Protein AF-A0A1C3U686-F1 (afdb_monomer_lite)

Radius of gyration: 14.19 Å; chains: 1; bounding box: 28×14×40 Å

Organism: NCBI:txid410764

Secondary structure (DSSP, 8-state):
-HHHHSHHHHHHHHHHTSTT-HHHHHHHHHHHHHHHHTTT-GGG-

Sequence (45 aa):
LVFGSNSQLRAIAEVYGQADAEKKFVQDFVAAWTKVMNADRFDIA

InterPro domains:
  IPR000763 Catalase-peroxidase haem [PTHR30555] (1-44)
  IPR010255 Haem peroxidase superfamily [SSF48113] (1-44)

Structure (mmCIF, N/CA/C/O backbone):
data_AF-A0A1C3U686-F1
#
_entry.id   AF-A0A1C3U686-F1
#
loop_
_atom_site.group_PDB
_atom_site.id
_atom_site.type_symbol
_atom_site.label_atom_id
_atom_site.label_alt_id
_atom_site.label_comp_id
_atom_site.label_asym_id
_atom_site.label_entity_id
_atom_site.label_seq_id
_atom_site.pdbx_PDB_ins_code
_atom_site.Cartn_x
_atom_site.Cartn_y
_atom_site.Cartn_z
_atom_site.occupancy
_atom_site.B_iso_or_equiv
_atom_site.auth_seq_id
_atom_site.auth_comp_id
_atom_site.auth_asym_id
_atom_site.auth_atom_id
_atom_site.pdbx_PDB_model_num
ATOM 1 N N . LEU A 1 1 ? 6.504 -2.855 15.608 1.00 79.50 1 LEU A N 1
ATOM 2 C CA . LEU A 1 1 ? 5.914 -2.850 14.247 1.00 79.50 1 LEU A CA 1
ATOM 3 C C . LEU A 1 1 ? 5.813 -1.405 13.764 1.00 79.50 1 LEU A C 1
ATOM 5 O O . LEU A 1 1 ? 5.055 -0.651 14.357 1.00 79.50 1 LEU A O 1
ATOM 9 N N . VAL A 1 2 ? 6.585 -1.013 12.742 1.00 93.31 2 VAL A N 1
ATOM 10 C CA . VAL A 1 2 ? 6.736 0.396 12.306 1.00 93.31 2 VAL A CA 1
ATOM 11 C C . VAL A 1 2 ? 5.419 1.054 11.861 1.00 93.31 2 VAL A C 1
ATOM 13 O O . VAL A 1 2 ? 5.154 2.199 12.217 1.00 93.31 2 VAL A O 1
ATOM 16 N N . PHE A 1 3 ? 4.552 0.305 11.172 1.00 95.12 3 PHE A N 1
ATOM 17 C CA . PHE A 1 3 ? 3.259 0.795 10.680 1.00 95.12 3 PHE A CA 1
ATOM 18 C C . PHE A 1 3 ? 2.239 1.082 11.789 1.00 95.12 3 PHE A C 1
ATOM 20 O O . PHE A 1 3 ? 1.345 1.888 11.585 1.00 95.12 3 PHE A O 1
ATOM 27 N N . GLY A 1 4 ? 2.375 0.463 12.967 1.00 94.00 4 GLY A N 1
ATOM 28 C CA . GLY A 1 4 ? 1.486 0.707 14.110 1.00 94.00 4 GLY A CA 1
ATOM 29 C C . GLY A 1 4 ? 2.026 1.723 15.120 1.00 94.00 4 GLY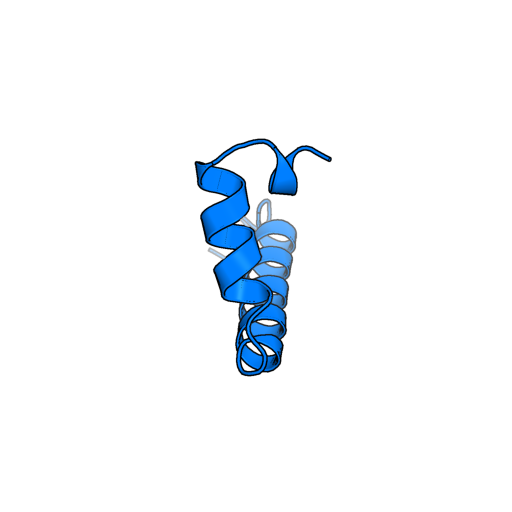 A C 1
ATOM 30 O O . GLY A 1 4 ? 1.265 2.221 15.941 1.00 94.00 4 GLY A O 1
ATOM 31 N N . SER A 1 5 ? 3.329 2.027 15.082 1.00 92.50 5 SER A N 1
ATOM 32 C CA . SER A 1 5 ? 3.993 2.905 16.059 1.00 92.50 5 SER A CA 1
ATOM 33 C C . SER A 1 5 ? 4.259 4.322 15.547 1.00 92.50 5 SER A C 1
ATOM 35 O O . SER A 1 5 ? 4.451 5.230 16.349 1.00 92.50 5 SER A O 1
ATOM 37 N N . ASN A 1 6 ? 4.294 4.529 14.229 1.00 97.44 6 ASN A N 1
ATOM 38 C CA . ASN A 1 6 ? 4.417 5.854 13.623 1.00 97.44 6 ASN A CA 1
ATOM 39 C C . ASN A 1 6 ? 3.022 6.394 13.271 1.00 97.44 6 ASN A C 1
ATOM 41 O O . ASN A 1 6 ? 2.263 5.722 12.579 1.00 97.44 6 ASN A O 1
ATOM 45 N N . SER A 1 7 ? 2.682 7.604 13.725 1.00 97.12 7 SER A N 1
AT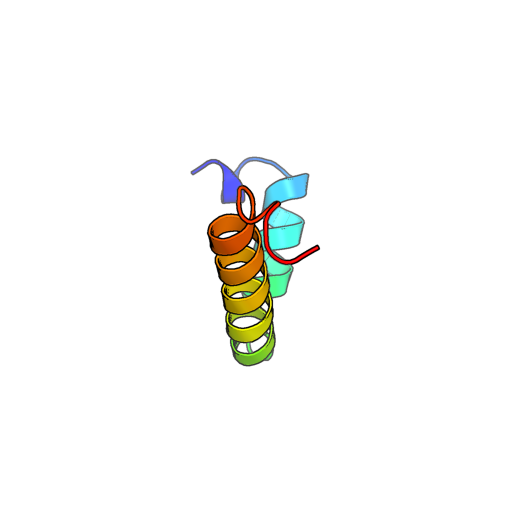OM 46 C CA . SER A 1 7 ? 1.332 8.168 13.574 1.00 97.12 7 SER A CA 1
ATOM 47 C C . SER A 1 7 ? 0.892 8.343 12.117 1.00 97.12 7 SER A C 1
ATOM 49 O O . SER A 1 7 ? -0.269 8.093 11.807 1.00 97.12 7 SER A O 1
ATOM 51 N N . GLN A 1 8 ? 1.807 8.718 11.221 1.00 97.75 8 GLN A N 1
ATOM 52 C CA . GLN A 1 8 ? 1.510 8.898 9.797 1.00 97.75 8 GLN A CA 1
ATOM 53 C C . GLN A 1 8 ? 1.302 7.552 9.102 1.00 97.75 8 GLN A C 1
ATOM 55 O O . GLN A 1 8 ? 0.338 7.372 8.361 1.00 97.75 8 GLN A O 1
ATOM 60 N N . LEU A 1 9 ? 2.179 6.582 9.376 1.00 97.75 9 LEU A N 1
ATOM 61 C CA . LEU A 1 9 ? 2.054 5.240 8.803 1.00 97.75 9 LEU A CA 1
ATOM 62 C C . LEU A 1 9 ? 0.820 4.508 9.335 1.00 97.75 9 LEU A C 1
ATOM 64 O O . LEU A 1 9 ? 0.166 3.794 8.577 1.00 97.75 9 LEU A O 1
ATOM 68 N N . ARG A 1 10 ? 0.465 4.735 10.604 1.00 97.69 10 ARG A N 1
ATOM 69 C CA . ARG A 1 10 ? -0.745 4.180 11.211 1.00 97.69 10 ARG A CA 1
ATOM 70 C C . ARG A 1 10 ? -2.002 4.701 10.530 1.00 97.69 10 ARG A C 1
ATOM 72 O O . ARG A 1 10 ? -2.871 3.898 10.225 1.00 97.69 10 ARG A O 1
ATOM 79 N N . ALA A 1 11 ? -2.068 5.995 10.218 1.00 97.81 11 ALA A N 1
ATOM 80 C CA . ALA A 1 11 ? -3.210 6.563 9.502 1.00 97.81 11 ALA A CA 1
ATOM 81 C C . ALA A 1 11 ? -3.425 5.895 8.130 1.00 97.81 11 ALA A C 1
ATOM 83 O O . ALA A 1 11 ? -4.555 5.604 7.753 1.00 97.81 11 ALA A O 1
ATOM 84 N N . ILE A 1 12 ? -2.346 5.589 7.399 1.00 97.44 12 ILE A N 1
ATOM 85 C CA . ILE A 1 12 ? -2.432 4.866 6.119 1.00 97.44 12 ILE A CA 1
ATOM 86 C C . ILE A 1 12 ? -2.864 3.409 6.337 1.00 97.44 12 ILE A C 1
ATOM 88 O O . ILE A 1 12 ? -3.712 2.899 5.605 1.00 97.44 12 ILE A O 1
ATOM 92 N N . ALA A 1 13 ? -2.297 2.736 7.341 1.00 97.31 13 ALA A N 1
ATOM 93 C CA . ALA A 1 13 ? -2.655 1.360 7.673 1.00 97.31 13 ALA A CA 1
ATOM 94 C C . ALA A 1 13 ? -4.132 1.233 8.083 1.00 97.31 13 ALA A C 1
ATOM 96 O O . ALA A 1 13 ? -4.794 0.277 7.694 1.00 97.31 13 ALA A O 1
ATOM 97 N N . GLU A 1 14 ? -4.660 2.216 8.814 1.00 97.62 14 GLU A N 1
ATOM 98 C CA . GLU A 1 14 ? -6.063 2.268 9.224 1.00 97.62 14 GLU A CA 1
ATOM 99 C C . GLU A 1 14 ? -7.005 2.401 8.024 1.00 97.62 14 GLU A C 1
ATOM 101 O O . GLU A 1 14 ? -8.025 1.724 8.013 1.00 97.62 14 GLU A O 1
ATOM 106 N N . VAL A 1 15 ? -6.648 3.173 6.986 1.00 97.75 15 VAL A N 1
ATOM 107 C CA . VAL A 1 15 ? -7.442 3.269 5.743 1.00 97.75 15 VAL A CA 1
ATOM 108 C C . VAL A 1 15 ? -7.568 1.910 5.056 1.00 97.75 15 VAL A C 1
ATOM 110 O O . VAL A 1 15 ? -8.665 1.522 4.674 1.00 97.75 15 VAL A O 1
ATOM 113 N N . TYR A 1 16 ? -6.471 1.162 4.915 1.00 97.88 16 TYR A N 1
ATOM 114 C CA . TYR A 1 16 ? -6.517 -0.162 4.281 1.00 97.88 16 TYR A CA 1
ATOM 115 C C . TYR A 1 16 ? -7.078 -1.265 5.189 1.00 97.88 16 TYR A C 1
ATOM 117 O O . TYR A 1 16 ? -7.454 -2.323 4.692 1.00 97.88 16 TYR A O 1
ATOM 125 N N . GLY A 1 17 ? -7.142 -1.030 6.501 1.00 97.25 17 GLY A N 1
ATOM 126 C CA . GLY A 1 17 ? -7.711 -1.951 7.484 1.00 97.25 17 GLY A CA 1
ATOM 127 C C . GLY A 1 17 ? -9.221 -1.808 7.701 1.00 97.25 17 GLY A C 1
ATOM 128 O O . GLY A 1 17 ? -9.773 -2.544 8.519 1.00 97.25 17 GLY A O 1
ATOM 129 N N . GLN A 1 18 ? -9.894 -0.872 7.022 1.00 98.00 18 GLN A N 1
ATOM 130 C CA . GLN A 1 18 ? -11.354 -0.741 7.087 1.00 98.00 18 GLN A CA 1
ATOM 131 C C . GLN A 1 18 ? -12.045 -1.949 6.437 1.00 98.00 18 GLN A C 1
ATOM 133 O O . GLN A 1 18 ? -11.524 -2.552 5.499 1.00 98.00 18 GLN A O 1
ATOM 138 N N . ALA A 1 19 ? -13.242 -2.297 6.919 1.00 98.06 19 ALA A N 1
ATOM 139 C CA . ALA A 1 19 ? -13.979 -3.480 6.464 1.00 98.06 19 ALA A CA 1
ATOM 140 C C . ALA A 1 19 ? -14.346 -3.452 4.965 1.00 98.06 19 ALA A C 1
ATOM 142 O O . ALA A 1 19 ? -14.541 -4.499 4.357 1.00 98.06 19 ALA A O 1
ATOM 143 N N . ASP A 1 20 ? -14.432 -2.267 4.366 1.00 96.94 20 ASP A N 1
ATOM 144 C CA . ASP A 1 20 ? -14.748 -2.022 2.958 1.00 96.94 20 ASP A CA 1
ATOM 145 C C . ASP A 1 20 ? -13.507 -1.735 2.089 1.00 96.94 20 ASP A C 1
ATOM 147 O O . ASP A 1 20 ? -13.619 -1.571 0.871 1.00 96.94 20 ASP A O 1
ATOM 151 N N . ALA A 1 21 ? -12.310 -1.719 2.682 1.00 98.00 21 ALA A N 1
ATOM 152 C CA . ALA A 1 21 ? -11.081 -1.333 1.996 1.00 98.00 21 ALA A CA 1
ATOM 153 C C . ALA A 1 21 ? -10.352 -2.488 1.291 1.00 98.00 21 ALA A C 1
ATOM 155 O O . ALA A 1 21 ? -9.385 -2.228 0.577 1.00 98.00 21 ALA A O 1
ATOM 156 N N . GLU A 1 22 ? -10.806 -3.742 1.411 1.00 97.94 22 GLU A N 1
ATOM 157 C CA . GLU A 1 22 ? -10.126 -4.909 0.817 1.00 97.94 22 GLU A CA 1
ATOM 158 C C . GLU A 1 22 ? -9.932 -4.757 -0.700 1.00 97.94 22 GLU A C 1
ATOM 160 O O . GLU A 1 22 ? -8.820 -4.879 -1.217 1.00 97.94 22 GLU A O 1
ATOM 165 N N . LYS A 1 23 ? -11.000 -4.409 -1.428 1.00 98.31 23 LYS A N 1
ATOM 166 C CA . LYS A 1 23 ? -10.926 -4.217 -2.884 1.00 98.31 23 LYS A CA 1
ATOM 167 C C . LYS A 1 23 ? -9.963 -3.089 -3.256 1.00 98.31 23 LYS A C 1
ATOM 169 O O . LYS A 1 23 ? -9.203 -3.225 -4.215 1.00 98.31 23 LYS A O 1
ATOM 174 N N . LYS A 1 24 ? -9.986 -1.992 -2.495 1.00 97.94 24 LYS A N 1
ATOM 175 C CA . LYS A 1 24 ? -9.081 -0.855 -2.685 1.00 97.94 24 LYS A CA 1
ATOM 176 C C . LYS A 1 24 ? -7.630 -1.267 -2.437 1.00 97.94 24 LYS A C 1
ATOM 178 O O . LYS A 1 24 ? -6.773 -0.958 -3.256 1.00 97.94 24 LYS A O 1
ATOM 183 N N . PHE A 1 25 ? -7.369 -2.005 -1.360 1.00 98.44 25 PHE A N 1
ATOM 184 C CA . PHE A 1 25 ? -6.044 -2.523 -1.038 1.00 98.44 25 PHE A CA 1
ATOM 185 C C . PHE A 1 25 ? -5.489 -3.382 -2.175 1.00 98.44 25 PHE A C 1
ATOM 187 O O . PHE A 1 25 ? -4.371 -3.144 -2.624 1.00 98.44 25 PHE A O 1
ATOM 194 N N . VAL A 1 26 ? -6.280 -4.327 -2.693 1.00 98.56 26 VAL A N 1
ATOM 195 C CA . VAL A 1 26 ? -5.857 -5.184 -3.813 1.00 98.56 26 VAL A CA 1
ATOM 196 C C . VAL A 1 26 ? -5.525 -4.351 -5.053 1.00 98.56 26 VAL A C 1
ATOM 198 O O . VAL A 1 26 ? -4.484 -4.562 -5.674 1.00 98.56 26 VAL A O 1
ATOM 201 N N . GLN A 1 27 ? -6.375 -3.385 -5.408 1.00 98.69 27 GLN A N 1
ATOM 202 C CA . GLN A 1 27 ? -6.153 -2.521 -6.572 1.00 98.69 27 GLN A CA 1
ATOM 203 C C . GLN A 1 27 ? -4.884 -1.671 -6.429 1.00 98.69 27 GLN A C 1
ATOM 205 O O . GLN A 1 27 ? -4.050 -1.653 -7.337 1.00 98.69 27 GLN A O 1
ATOM 210 N N . ASP A 1 28 ? -4.713 -1.013 -5.283 1.00 98.56 28 ASP A N 1
ATOM 211 C CA . ASP A 1 28 ? -3.562 -0.148 -5.020 1.00 98.56 28 ASP A CA 1
ATOM 212 C C . ASP A 1 28 ? -2.263 -0.961 -4.921 1.00 98.56 28 ASP A C 1
ATOM 214 O O . ASP A 1 28 ? -1.221 -0.534 -5.424 1.00 98.56 28 ASP A O 1
ATOM 218 N N . PHE A 1 29 ? -2.325 -2.167 -4.350 1.00 98.50 29 PHE A N 1
ATOM 219 C CA . PHE A 1 29 ? -1.197 -3.092 -4.300 1.00 98.50 29 PHE A CA 1
ATOM 220 C C . PHE A 1 29 ? -0.760 -3.525 -5.702 1.00 98.50 29 PHE A C 1
ATOM 222 O O . PHE A 1 29 ? 0.422 -3.434 -6.030 1.00 98.50 29 PHE A O 1
ATOM 229 N N . VAL A 1 30 ? -1.699 -3.950 -6.554 1.00 98.62 30 VAL A N 1
ATOM 230 C CA . VAL A 1 30 ? -1.395 -4.356 -7.937 1.00 98.62 30 VAL A CA 1
ATOM 231 C C . VAL A 1 30 ? -0.821 -3.189 -8.740 1.00 98.62 30 VAL A C 1
ATOM 233 O O . VAL A 1 30 ? 0.141 -3.375 -9.489 1.00 98.62 30 VAL A O 1
ATOM 236 N N . ALA A 1 31 ? -1.358 -1.979 -8.567 1.00 98.69 31 ALA A N 1
ATOM 237 C CA . ALA A 1 31 ? -0.838 -0.784 -9.223 1.00 98.69 31 ALA A CA 1
ATOM 238 C C . ALA A 1 31 ? 0.599 -0.469 -8.777 1.00 98.69 31 ALA A C 1
ATOM 240 O O . ALA A 1 31 ? 1.473 -0.241 -9.617 1.00 98.69 31 ALA A O 1
ATOM 241 N N . ALA A 1 32 ? 0.867 -0.507 -7.468 1.00 98.56 32 ALA A N 1
ATOM 242 C CA . ALA A 1 32 ? 2.204 -0.295 -6.922 1.00 98.56 32 ALA A CA 1
ATOM 243 C C . ALA A 1 32 ? 3.191 -1.372 -7.396 1.00 98.56 32 ALA A C 1
ATOM 245 O O . ALA A 1 32 ? 4.299 -1.040 -7.815 1.00 98.56 32 ALA A O 1
ATOM 246 N N . TRP A 1 33 ? 2.777 -2.642 -7.400 1.00 98.56 33 TRP A N 1
ATOM 247 C CA . TRP A 1 33 ? 3.579 -3.753 -7.907 1.00 98.56 33 TRP A CA 1
ATOM 248 C C . TRP A 1 33 ? 3.935 -3.555 -9.380 1.00 98.56 33 TRP A C 1
ATOM 250 O O . TRP A 1 33 ? 5.108 -3.562 -9.743 1.00 98.56 33 TRP A O 1
ATOM 260 N N . THR A 1 34 ? 2.933 -3.294 -10.221 1.00 98.06 34 THR A N 1
ATOM 261 C CA . THR A 1 34 ? 3.118 -3.077 -11.664 1.00 98.06 34 THR A CA 1
ATOM 262 C C . THR A 1 34 ? 4.050 -1.899 -11.935 1.00 98.06 34 THR A C 1
ATOM 264 O O . THR A 1 34 ? 4.928 -1.988 -12.790 1.00 98.06 34 THR A O 1
ATOM 267 N N . LYS A 1 35 ? 3.911 -0.808 -11.171 1.00 97.69 35 LYS A N 1
ATOM 268 C CA . LYS A 1 35 ? 4.805 0.351 -11.261 1.00 97.69 35 LYS A CA 1
ATOM 269 C C . LYS A 1 35 ? 6.259 -0.033 -10.991 1.00 97.69 35 LYS A C 1
ATOM 271 O O . LYS A 1 35 ? 7.136 0.400 -11.728 1.00 97.69 35 LYS A O 1
ATOM 276 N N . VAL A 1 36 ? 6.515 -0.821 -9.948 1.00 97.94 36 VAL A N 1
ATOM 277 C CA . VAL A 1 36 ? 7.876 -1.259 -9.604 1.00 97.94 36 VAL A CA 1
ATOM 278 C C . VAL A 1 36 ? 8.423 -2.223 -10.656 1.00 97.94 36 VAL A C 1
ATOM 280 O O . VAL A 1 36 ? 9.572 -2.079 -11.056 1.00 97.94 36 VAL A O 1
ATOM 283 N N . MET A 1 37 ? 7.606 -3.156 -11.151 1.00 97.69 37 MET A N 1
ATOM 284 C CA . MET A 1 37 ? 8.022 -4.110 -12.188 1.00 97.69 37 MET A CA 1
ATOM 285 C C . MET A 1 37 ? 8.359 -3.450 -13.531 1.00 97.69 37 MET A C 1
ATOM 287 O O . MET A 1 37 ? 9.112 -4.023 -14.306 1.00 97.69 37 MET A O 1
ATOM 291 N N . ASN A 1 38 ? 7.818 -2.261 -13.804 1.00 97.00 38 ASN A N 1
ATOM 292 C CA . ASN A 1 38 ? 8.110 -1.497 -15.017 1.00 97.00 38 ASN A CA 1
ATOM 29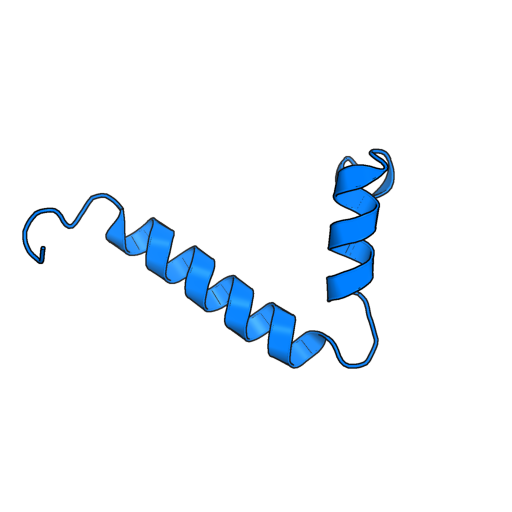3 C C . ASN A 1 38 ? 9.114 -0.353 -14.788 1.00 97.00 38 ASN A C 1
ATOM 295 O O . ASN A 1 38 ? 9.322 0.455 -15.690 1.00 97.00 38 ASN A O 1
ATOM 299 N N . ALA A 1 39 ? 9.719 -0.240 -13.600 1.00 96.81 39 ALA A N 1
ATOM 300 C CA . ALA A 1 39 ? 10.551 0.911 -13.239 1.00 96.81 39 ALA A CA 1
ATOM 301 C C . ALA A 1 39 ? 11.830 1.056 -14.089 1.00 96.81 39 ALA A C 1
ATOM 303 O O . ALA A 1 39 ? 12.393 2.147 -14.142 1.00 96.81 39 ALA A O 1
ATOM 304 N N . ASP A 1 40 ? 12.274 -0.012 -14.751 1.00 94.75 40 ASP A N 1
ATOM 305 C CA . ASP A 1 40 ? 13.452 -0.055 -15.624 1.00 94.75 40 ASP A CA 1
ATOM 306 C C . ASP A 1 40 ? 13.115 -0.242 -17.117 1.00 94.75 40 ASP A C 1
ATOM 308 O O . ASP A 1 40 ? 14.018 -0.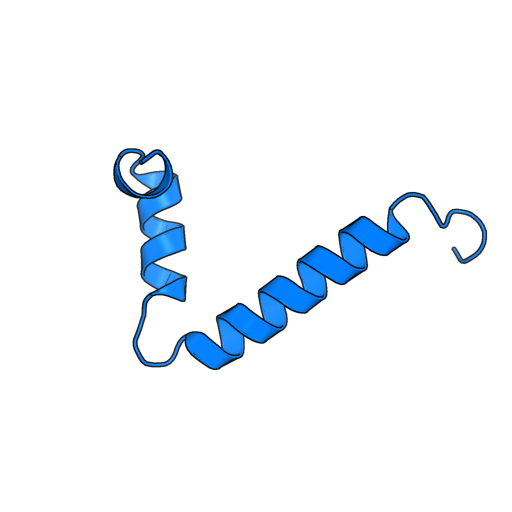305 -17.954 1.00 94.75 40 ASP A O 1
ATOM 312 N N . ARG A 1 41 ? 11.824 -0.278 -17.479 1.00 92.94 41 ARG A N 1
ATOM 313 C CA . ARG A 1 41 ? 11.336 -0.458 -18.859 1.00 92.94 41 ARG A CA 1
ATOM 314 C C . ARG A 1 41 ? 11.387 0.833 -19.676 1.00 92.94 41 ARG A C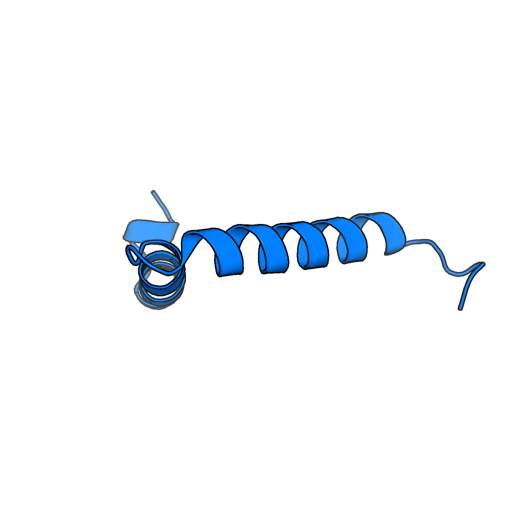 1
ATOM 316 O O . ARG A 1 41 ? 10.378 1.302 -20.200 1.00 92.94 41 ARG A O 1
ATOM 323 N N . PHE A 1 42 ? 12.579 1.414 -19.801 1.00 93.19 42 PHE A N 1
ATOM 324 C CA . PHE A 1 42 ? 12.825 2.612 -20.620 1.00 93.19 42 PHE A CA 1
ATOM 325 C C . PHE A 1 42 ? 12.629 2.371 -22.126 1.00 93.19 42 PHE A C 1
ATOM 327 O O . PHE A 1 42 ? 12.573 3.317 -22.903 1.00 93.19 42 PHE A O 1
ATOM 334 N N . ASP A 1 43 ? 12.531 1.107 -22.534 1.00 92.19 43 ASP A N 1
ATOM 335 C CA . ASP A 1 43 ? 12.304 0.658 -23.903 1.00 92.19 43 ASP A CA 1
ATOM 336 C C . ASP A 1 43 ? 10.841 0.773 -24.367 1.00 92.19 43 ASP A C 1
ATOM 338 O O . ASP A 1 43 ? 10.593 0.694 -25.568 1.00 92.19 43 ASP A O 1
ATOM 342 N N . ILE A 1 44 ? 9.881 0.958 -23.447 1.00 81.50 44 ILE A N 1
ATOM 343 C CA . ILE A 1 44 ? 8.436 1.041 -23.749 1.00 81.50 44 ILE A CA 1
ATOM 344 C C . ILE A 1 44 ? 7.827 2.423 -23.401 1.00 81.50 44 ILE A C 1
ATOM 346 O O . ILE A 1 44 ? 6.623 2.526 -23.167 1.00 81.50 44 ILE A O 1
ATOM 350 N N . ALA A 1 45 ? 8.635 3.485 -23.319 1.00 60.09 45 ALA A N 1
ATOM 351 C CA . ALA A 1 45 ? 8.160 4.841 -23.002 1.00 60.09 45 ALA A CA 1
ATOM 352 C C . ALA A 1 45 ? 7.581 5.593 -24.213 1.00 60.09 45 ALA A C 1
ATOM 354 O O . ALA A 1 45 ? 8.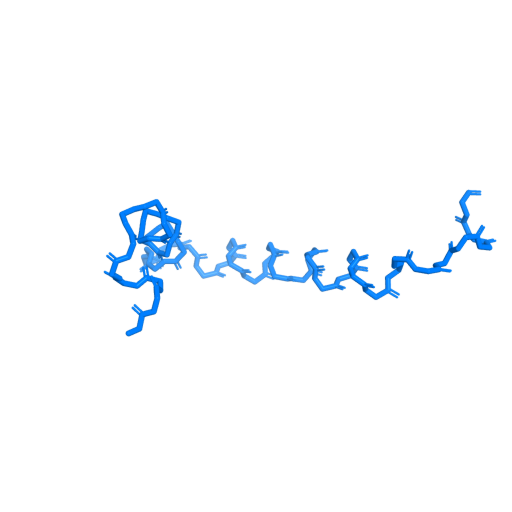183 5.516 -25.309 1.00 60.09 45 ALA A O 1
#

Foldseek 3Di:
DVLCPDPVSVVVVVCCPDPPNVVVCVVVVVVVVVCVVCVPVPVVD

pLDDT: mean 95.5, std 6.58, range [60.09, 98.69]